Protein AF-I7HZZ3-F1 (afdb_monomer_lite)

Radius of gyration: 21.77 Å; chains: 1; bounding box: 41×30×53 Å

pLDDT: mean 94.88, std 4.12, range [73.25, 98.5]

Structure (mmCIF, N/CA/C/O backbone):
data_AF-I7HZZ3-F1
#
_entry.id   AF-I7HZZ3-F1
#
loop_
_atom_site.group_PDB
_atom_site.id
_atom_site.type_symbol
_atom_site.label_atom_id
_atom_site.label_alt_id
_atom_site.label_comp_id
_atom_site.label_asym_id
_atom_site.label_entity_id
_atom_site.label_seq_id
_atom_site.pdbx_PDB_ins_code
_atom_s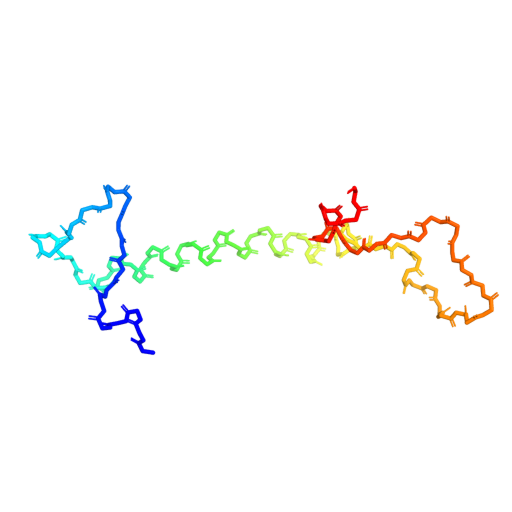ite.Cartn_x
_atom_site.Cartn_y
_atom_site.Cart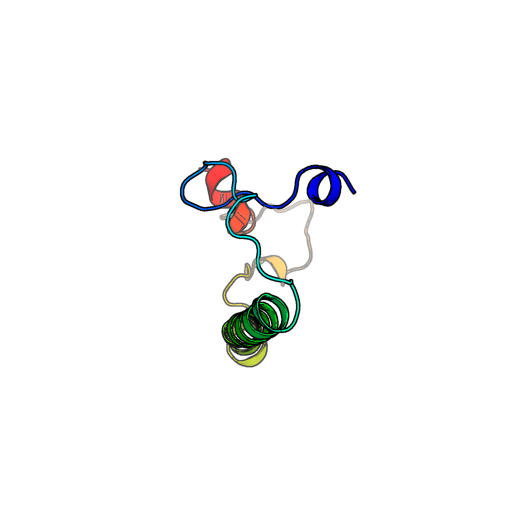n_z
_atom_site.occupancy
_atom_site.B_iso_or_equiv
_atom_site.auth_seq_id
_atom_site.auth_comp_id
_atom_site.auth_asym_id
_atom_site.auth_atom_id
_atom_site.pdbx_PDB_model_num
ATOM 1 N N . SER A 1 1 ? 6.818 1.838 21.545 1.00 73.25 1 SER A N 1
ATOM 2 C CA . SER A 1 1 ? 5.918 1.773 22.713 1.00 73.25 1 SER A CA 1
ATOM 3 C C . SER A 1 1 ? 5.045 3.014 22.879 1.00 73.25 1 SER A C 1
ATOM 5 O O . SER A 1 1 ? 3.992 2.868 23.475 1.00 73.25 1 SER A O 1
ATOM 7 N N . PHE A 1 2 ? 5.391 4.191 22.325 1.00 93.94 2 PHE A N 1
ATOM 8 C CA . PHE A 1 2 ? 4.643 5.447 22.542 1.00 93.94 2 PHE A CA 1
ATOM 9 C C . PHE A 1 2 ? 3.116 5.365 22.358 1.00 93.94 2 PHE A C 1
ATOM 11 O O . PHE A 1 2 ? 2.386 5.897 23.181 1.00 93.94 2 PHE A O 1
ATOM 18 N N . LEU A 1 3 ? 2.615 4.650 21.343 1.00 95.38 3 LEU A N 1
ATOM 19 C CA . LEU A 1 3 ? 1.167 4.502 21.140 1.00 95.38 3 LEU A CA 1
ATOM 20 C C . LEU A 1 3 ? 0.480 3.674 22.239 1.00 95.38 3 LEU A C 1
ATOM 22 O O . LEU A 1 3 ? -0.694 3.884 22.510 1.00 95.38 3 LEU A O 1
ATOM 26 N N . HIS A 1 4 ? 1.183 2.742 22.884 1.00 93.75 4 HIS A N 1
ATOM 27 C CA . HIS A 1 4 ? 0.607 1.938 23.967 1.00 93.75 4 HIS A CA 1
ATOM 28 C C . HIS A 1 4 ? 0.559 2.710 25.292 1.00 93.75 4 HIS A C 1
ATOM 30 O O . HIS A 1 4 ? -0.290 2.401 26.121 1.00 93.75 4 HIS A O 1
ATOM 36 N N . GLU A 1 5 ? 1.406 3.733 25.461 1.00 93.69 5 GLU A N 1
ATOM 37 C CA . GLU A 1 5 ? 1.367 4.630 26.625 1.00 93.69 5 GLU A CA 1
ATOM 38 C C . GLU A 1 5 ? 0.084 5.477 26.633 1.00 93.69 5 GLU A C 1
ATOM 40 O O . GLU A 1 5 ? -0.562 5.625 27.667 1.00 93.69 5 GLU A O 1
ATOM 45 N N . THR A 1 6 ? -0.321 6.015 25.475 1.00 90.50 6 THR A N 1
ATOM 46 C CA . THR A 1 6 ? -1.516 6.875 25.362 1.00 90.50 6 THR A CA 1
ATOM 47 C C . THR A 1 6 ? -2.770 6.128 24.910 1.00 90.50 6 THR A C 1
ATOM 49 O O . THR A 1 6 ? -3.889 6.560 25.186 1.00 90.50 6 THR A O 1
ATOM 52 N N . GLY A 1 7 ? -2.603 5.007 24.209 1.00 92.38 7 GLY A N 1
ATOM 53 C CA . GLY A 1 7 ? -3.670 4.312 23.496 1.00 92.38 7 GLY A CA 1
ATOM 54 C C . GLY A 1 7 ? -3.992 4.937 22.133 1.00 92.38 7 GLY A C 1
ATOM 55 O O . GLY A 1 7 ? -3.500 6.009 21.775 1.00 92.38 7 GLY A O 1
ATOM 56 N N . SER A 1 8 ? -4.835 4.239 21.364 1.00 94.75 8 SER A N 1
ATOM 57 C CA . SER A 1 8 ? -5.336 4.718 20.069 1.00 94.75 8 SER A CA 1
ATOM 58 C C . SER A 1 8 ? -6.342 5.854 20.245 1.00 94.75 8 SER A C 1
ATOM 60 O O . SER A 1 8 ? -7.170 5.828 21.159 1.00 94.75 8 SER A O 1
ATOM 62 N N . ASN A 1 9 ? -6.318 6.816 19.323 1.00 95.50 9 ASN A N 1
ATOM 63 C CA . ASN A 1 9 ? -7.387 7.803 19.198 1.00 95.50 9 ASN A CA 1
ATOM 64 C C . ASN A 1 9 ? -8.640 7.173 18.549 1.00 95.50 9 ASN A C 1
ATOM 66 O O . ASN A 1 9 ? -8.604 6.040 18.064 1.00 95.50 9 ASN A O 1
ATOM 70 N N . ASN A 1 10 ? -9.752 7.902 18.530 1.00 96.06 10 ASN A N 1
ATOM 71 C CA . ASN A 1 10 ? -11.006 7.494 17.897 1.00 96.06 10 ASN A CA 1
ATOM 72 C C . ASN A 1 10 ? -11.550 8.608 16.977 1.00 96.06 10 ASN A C 1
ATOM 74 O O . ASN A 1 10 ? -11.123 9.756 17.103 1.00 96.06 10 ASN A O 1
ATOM 78 N N . PRO A 1 11 ? -12.497 8.302 16.068 1.00 97.12 11 PRO A N 1
ATOM 79 C CA . PRO A 1 11 ? -12.993 9.265 15.079 1.00 97.12 11 PRO A CA 1
ATOM 80 C C . PRO A 1 11 ? -13.620 10.539 15.659 1.00 97.12 11 PRO A C 1
ATOM 82 O O . PRO A 1 11 ? -13.636 11.563 14.985 1.00 97.12 11 PRO A O 1
ATOM 85 N N . VAL A 1 12 ? -14.135 10.486 16.891 1.00 96.19 12 VAL A N 1
ATOM 86 C CA . VAL A 1 12 ? -14.761 11.639 17.562 1.00 96.19 12 VAL A CA 1
ATOM 87 C C . VAL A 1 12 ? -13.702 12.553 18.197 1.00 96.19 12 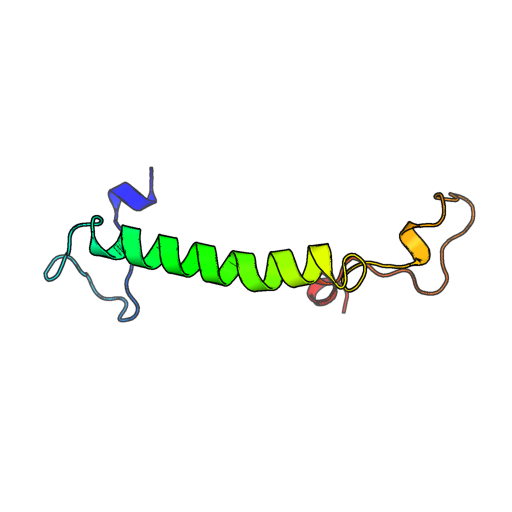VAL A C 1
ATOM 89 O O . VAL A 1 12 ? -13.986 13.704 18.511 1.00 96.19 12 VAL A O 1
ATOM 92 N N . GLY A 1 13 ? -12.468 12.069 18.376 1.00 94.44 13 GLY A N 1
ATOM 93 C CA . GLY A 1 13 ? -11.349 12.855 18.901 1.00 94.44 13 GLY A CA 1
ATOM 94 C C . GLY A 1 13 ? -11.444 13.200 20.392 1.00 94.44 13 GLY A C 1
ATOM 95 O O . GLY A 1 13 ? -10.650 13.999 20.881 1.00 94.44 13 GLY A O 1
ATOM 96 N N . ILE A 1 14 ? -12.395 12.608 21.120 1.00 94.56 14 ILE A N 1
ATOM 97 C CA . ILE A 1 14 ? -12.543 12.741 22.578 1.00 94.56 14 ILE A CA 1
ATOM 98 C C . ILE A 1 14 ? -11.916 11.544 23.302 1.00 94.56 14 ILE A C 1
ATOM 100 O O . ILE A 1 14 ? -11.635 10.520 22.687 1.00 94.56 14 ILE A O 1
ATOM 104 N N . SER A 1 15 ? -11.707 11.631 24.618 1.00 93.38 15 SER A N 1
ATOM 105 C CA . SER A 1 15 ? -11.160 10.503 25.386 1.00 93.38 15 SER A CA 1
ATOM 106 C C . SER A 1 15 ? -12.076 9.275 25.323 1.00 93.38 15 SER A C 1
ATOM 108 O O . SER A 1 15 ? -13.253 9.358 25.660 1.00 93.38 15 SER A O 1
ATOM 110 N N . SER A 1 16 ? -11.522 8.122 24.942 1.00 92.06 16 SER A N 1
ATOM 111 C CA . SER A 1 16 ? -12.231 6.835 24.860 1.00 92.06 16 SER A CA 1
ATOM 112 C C . SER A 1 16 ? -12.194 6.026 26.161 1.00 92.06 16 SER A C 1
ATOM 114 O O . SER A 1 16 ? -12.660 4.892 26.191 1.00 92.06 16 SER A O 1
ATOM 116 N N . ASN A 1 17 ? -11.641 6.569 27.254 1.00 92.31 17 ASN A N 1
ATOM 117 C CA . ASN A 1 17 ? -11.458 5.830 28.511 1.00 92.31 17 ASN A CA 1
ATOM 118 C C . ASN A 1 17 ? -12.762 5.301 29.127 1.00 92.31 17 ASN A C 1
ATOM 120 O O . ASN A 1 17 ? -12.716 4.310 29.849 1.00 92.31 17 ASN A O 1
ATOM 124 N N . SER A 1 18 ? -13.898 5.944 28.850 1.00 91.88 18 SER A N 1
ATOM 125 C CA . SER A 1 18 ? -15.213 5.527 29.341 1.00 91.88 18 SER A CA 1
ATOM 126 C C . SER A 1 18 ? -15.790 4.307 28.620 1.00 91.88 18 SER A C 1
ATOM 128 O O . SER A 1 18 ? -16.690 3.678 29.162 1.00 91.88 18 SER A O 1
ATOM 130 N N . ASP A 1 19 ? -15.304 3.983 27.417 1.00 94.50 19 ASP A N 1
ATOM 131 C CA . ASP A 1 19 ? -15.852 2.920 26.568 1.00 94.50 19 ASP A CA 1
ATOM 132 C C . ASP A 1 19 ? -14.729 2.179 25.825 1.00 94.50 19 ASP A C 1
ATOM 134 O O . ASP A 1 19 ? -14.532 2.300 24.613 1.00 94.50 19 ASP A O 1
ATOM 138 N N . LYS A 1 20 ? -13.915 1.445 26.591 1.00 94.75 20 LYS A N 1
ATOM 139 C CA . LYS A 1 20 ? -12.862 0.587 26.040 1.00 94.75 20 LYS A CA 1
ATOM 140 C C . LYS A 1 20 ? -13.346 -0.851 25.941 1.00 94.75 20 LYS A C 1
ATOM 142 O O . LYS A 1 20 ? -13.815 -1.431 26.915 1.00 94.75 20 LYS A O 1
ATOM 147 N N . ILE A 1 21 ? -13.106 -1.452 24.781 1.00 96.62 21 ILE A N 1
ATOM 148 C CA . ILE A 1 21 ? -13.273 -2.887 24.547 1.00 96.62 21 ILE A CA 1
ATOM 149 C C . ILE A 1 21 ? -11.900 -3.569 24.455 1.00 96.62 21 ILE A C 1
ATOM 151 O O . ILE A 1 21 ? -10.926 -2.930 24.038 1.00 96.62 21 ILE A O 1
ATOM 155 N N . PRO A 1 22 ? -11.782 -4.855 24.836 1.00 96.75 22 PRO A N 1
ATOM 156 C CA . PRO A 1 22 ? -10.529 -5.587 24.695 1.00 96.75 22 PRO A CA 1
ATOM 157 C C . PRO A 1 22 ? -10.147 -5.750 23.218 1.00 96.75 22 PRO A C 1
ATOM 159 O O . PRO A 1 22 ? -11.003 -5.809 22.337 1.00 96.75 22 PRO A O 1
ATOM 162 N N . PHE A 1 23 ? -8.845 -5.859 22.941 1.00 97.38 23 PHE A N 1
ATOM 163 C CA . PHE A 1 23 ? -8.352 -6.034 21.572 1.00 97.38 23 PHE A CA 1
ATOM 164 C C . PHE A 1 23 ? -8.855 -7.340 20.940 1.00 97.38 23 PHE A C 1
ATOM 166 O O . PHE A 1 23 ? -9.358 -7.346 19.816 1.00 97.38 23 PHE A O 1
ATOM 173 N N . HIS A 1 24 ? -8.762 -8.440 21.687 1.00 96.69 24 HIS A N 1
ATOM 174 C CA . HIS A 1 24 ? -9.305 -9.732 21.291 1.00 96.69 24 HIS A CA 1
ATOM 175 C C . HIS A 1 24 ? -10.680 -9.946 21.945 1.00 96.69 24 HIS A C 1
ATOM 177 O O . HIS A 1 24 ? -10.809 -9.698 23.147 1.00 96.69 24 HIS A O 1
ATOM 183 N N . PRO A 1 25 ? -11.702 -10.408 21.201 1.00 96.88 25 PRO A N 1
ATOM 184 C CA . PRO A 1 25 ? -11.662 -10.858 19.801 1.00 96.88 25 PRO A CA 1
ATOM 185 C C . PRO A 1 25 ? -11.903 -9.757 18.754 1.00 96.88 25 PRO A C 1
ATOM 187 O O . PRO A 1 25 ? -11.693 -9.992 17.565 1.00 96.88 25 PRO A O 1
ATOM 190 N N . TYR A 1 26 ? -12.342 -8.571 19.179 1.00 97.88 26 TYR A N 1
ATOM 191 C CA . TYR A 1 26 ? -12.948 -7.560 18.310 1.00 97.88 26 TYR A CA 1
ATOM 192 C C . TYR A 1 26 ? -12.019 -7.037 17.209 1.00 97.88 26 TYR A C 1
ATOM 194 O O . TYR A 1 26 ? -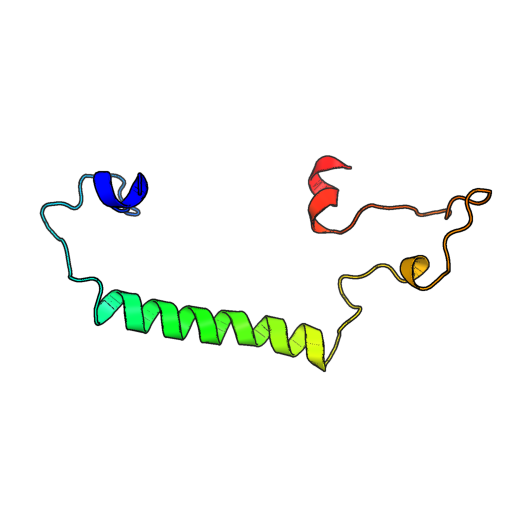12.306 -7.191 16.021 1.00 97.88 26 TYR A O 1
ATOM 202 N N . TYR A 1 27 ? -10.895 -6.434 17.591 1.00 97.75 27 TYR A N 1
ATOM 203 C CA . TYR A 1 27 ? -9.946 -5.876 16.632 1.00 97.75 27 TYR A CA 1
ATOM 204 C C . TYR A 1 27 ? -9.134 -6.975 15.946 1.00 97.75 27 TYR A C 1
ATOM 206 O O . TYR A 1 27 ? -8.876 -6.867 14.757 1.00 97.75 27 TYR A O 1
ATOM 214 N N . SER A 1 28 ? -8.845 -8.092 16.625 1.00 98.00 28 SER A N 1
ATOM 215 C CA . SER A 1 28 ? -8.172 -9.237 15.986 1.00 98.00 28 SER A CA 1
ATOM 216 C C . SER A 1 28 ? -8.948 -9.779 14.777 1.00 98.00 28 SER A C 1
ATOM 218 O O . SER A 1 28 ? -8.365 -10.038 13.722 1.00 98.00 28 SER A O 1
ATOM 220 N N . LEU A 1 29 ? -10.271 -9.937 14.910 1.00 98.50 29 LEU A N 1
ATOM 221 C CA . LEU A 1 29 ? -11.117 -10.400 13.810 1.00 98.50 29 LEU A CA 1
ATOM 222 C C . LEU A 1 29 ? -11.224 -9.342 12.705 1.00 98.50 29 LEU A C 1
ATOM 224 O O . LEU A 1 29 ? -11.098 -9.671 11.524 1.00 98.50 29 LEU A O 1
ATOM 228 N N . LYS A 1 30 ? -11.415 -8.072 13.086 1.00 98.25 30 LYS A N 1
ATOM 229 C CA . LYS A 1 30 ? -11.468 -6.942 12.149 1.00 98.25 30 LYS A CA 1
ATOM 230 C C . LYS A 1 30 ? -10.187 -6.836 11.315 1.00 98.25 30 LYS A C 1
ATOM 232 O O . LYS A 1 30 ? -10.273 -6.667 10.101 1.00 98.25 30 LYS A O 1
ATOM 237 N N . ASP A 1 31 ? -9.027 -6.979 11.945 1.00 98.06 31 ASP A N 1
ATOM 238 C CA . ASP A 1 31 ? -7.724 -6.898 11.285 1.00 98.06 31 ASP A CA 1
ATOM 239 C C . ASP A 1 31 ? -7.501 -8.089 10.351 1.00 98.06 31 ASP A C 1
ATOM 241 O O . ASP A 1 31 ? -7.010 -7.912 9.241 1.00 98.06 31 ASP A O 1
ATOM 245 N N . THR A 1 32 ? -7.934 -9.291 10.746 1.00 98.31 32 THR A N 1
ATOM 246 C CA . THR A 1 32 ? -7.865 -10.483 9.882 1.00 98.31 32 THR A CA 1
ATOM 247 C C . THR A 1 32 ? -8.713 -10.303 8.619 1.00 98.31 32 THR A C 1
ATOM 249 O O . THR A 1 32 ? -8.258 -10.612 7.516 1.00 98.31 32 THR A O 1
ATOM 252 N N . LEU A 1 33 ? -9.924 -9.750 8.754 1.00 98.44 33 LEU A N 1
ATOM 253 C CA . LEU A 1 33 ? -10.762 -9.399 7.605 1.00 98.44 33 LEU A CA 1
ATOM 254 C C . LEU A 1 33 ? -10.095 -8.324 6.735 1.00 98.44 33 LEU A C 1
ATOM 256 O O . LEU A 1 33 ? -10.050 -8.464 5.514 1.00 98.44 33 LEU A O 1
ATOM 260 N N . GLY A 1 34 ? -9.550 -7.273 7.352 1.00 98.19 34 GLY A N 1
ATOM 261 C CA . GLY A 1 34 ? -8.824 -6.215 6.648 1.00 98.19 34 GLY A CA 1
ATOM 262 C C . GLY A 1 34 ? -7.619 -6.746 5.868 1.00 98.19 34 GLY A C 1
ATOM 263 O O . GLY A 1 34 ? -7.412 -6.361 4.719 1.00 98.19 34 GLY A O 1
ATOM 264 N N . LEU A 1 35 ? -6.875 -7.687 6.449 1.00 98.31 35 LEU A N 1
ATOM 265 C CA . LEU A 1 35 ? -5.751 -8.361 5.806 1.00 98.31 35 LEU A CA 1
ATOM 266 C C . LEU A 1 35 ? -6.208 -9.168 4.583 1.00 98.31 35 LEU A C 1
ATOM 268 O O . LEU A 1 35 ? -5.614 -9.042 3.515 1.00 98.31 35 LEU A O 1
ATOM 272 N N . ALA A 1 36 ? -7.291 -9.943 4.701 1.00 98.31 36 ALA A N 1
ATOM 273 C CA . ALA A 1 36 ? -7.854 -10.694 3.576 1.00 98.31 36 ALA A CA 1
ATOM 274 C C . ALA A 1 36 ? -8.314 -9.768 2.431 1.00 98.31 36 ALA A C 1
ATOM 276 O O . ALA A 1 36 ? -8.038 -10.026 1.254 1.00 98.31 36 ALA A O 1
ATOM 277 N N . LEU A 1 37 ? -8.962 -8.652 2.775 1.00 98.25 37 LEU A N 1
ATOM 278 C CA . LEU A 1 37 ? -9.379 -7.642 1.804 1.00 98.25 37 LEU A CA 1
ATOM 279 C C . LEU A 1 37 ? -8.190 -6.934 1.150 1.00 98.25 37 LEU A C 1
ATOM 281 O O . LEU A 1 37 ? -8.271 -6.651 -0.037 1.00 98.25 37 LEU A O 1
ATOM 285 N N . MET A 1 38 ? -7.094 -6.686 1.872 1.00 98.00 38 MET A N 1
ATOM 286 C CA . MET A 1 38 ? -5.864 -6.101 1.318 1.00 98.00 38 MET A CA 1
ATOM 287 C C . MET A 1 38 ? -5.120 -7.075 0.393 1.00 98.00 38 MET A C 1
ATOM 289 O O . MET A 1 38 ? -4.618 -6.668 -0.656 1.00 98.00 38 MET A O 1
ATOM 293 N N . PHE A 1 39 ? -5.110 -8.370 0.718 1.00 98.19 39 PHE A N 1
ATOM 294 C CA . PHE A 1 39 ? -4.506 -9.386 -0.145 1.00 98.19 39 PHE A CA 1
ATOM 295 C C . PHE A 1 39 ? -5.245 -9.576 -1.466 1.00 98.19 39 PHE A C 1
ATOM 297 O O . PHE A 1 39 ? -4.618 -9.931 -2.459 1.00 98.19 39 PHE A O 1
ATOM 304 N N . THR A 1 40 ? -6.551 -9.320 -1.505 1.00 98.06 40 THR A N 1
ATOM 305 C CA . THR A 1 40 ? -7.353 -9.486 -2.723 1.00 98.06 40 THR A CA 1
ATOM 306 C C . THR A 1 40 ? -6.823 -8.634 -3.893 1.00 98.06 40 THR A C 1
ATOM 308 O O . THR A 1 40 ? -6.404 -9.223 -4.890 1.00 98.06 40 THR A O 1
ATOM 311 N N . PRO A 1 41 ? -6.735 -7.287 -3.809 1.00 97.81 41 PRO A N 1
ATOM 312 C CA . PRO A 1 41 ? -6.177 -6.471 -4.880 1.00 97.81 41 PRO A CA 1
ATOM 313 C C . PRO A 1 41 ? -4.686 -6.754 -5.108 1.00 97.81 41 PRO A C 1
ATOM 315 O O . PRO A 1 41 ? -4.250 -6.795 -6.258 1.00 97.81 41 PRO A O 1
ATOM 318 N N . PHE A 1 42 ? -3.913 -7.016 -4.048 1.00 98.19 42 PHE A N 1
ATOM 319 C CA . PHE A 1 42 ? -2.489 -7.341 -4.170 1.00 98.19 42 PHE A CA 1
ATOM 320 C C . PHE A 1 42 ? -2.253 -8.583 -5.040 1.00 98.19 42 PHE A C 1
ATOM 322 O O . PHE A 1 42 ? -1.488 -8.531 -6.002 1.00 98.19 42 PHE A O 1
ATOM 329 N N . LEU A 1 43 ? -2.953 -9.683 -4.749 1.00 98.44 43 LEU A N 1
ATOM 330 C CA . LEU A 1 43 ? -2.856 -10.914 -5.529 1.00 98.44 43 LEU A CA 1
ATOM 331 C C . LEU A 1 43 ? -3.410 -10.724 -6.938 1.00 98.44 43 LEU A C 1
ATOM 333 O O . LEU A 1 43 ? -2.825 -11.251 -7.880 1.00 98.44 43 LEU A O 1
ATOM 337 N N . THR A 1 44 ? -4.486 -9.948 -7.115 1.00 98.44 44 THR A N 1
ATOM 338 C CA . THR A 1 44 ? -4.981 -9.679 -8.472 1.00 98.44 44 THR A CA 1
ATOM 339 C C . THR A 1 44 ? -3.960 -8.924 -9.318 1.00 98.44 44 THR A C 1
ATOM 341 O O . THR A 1 44 ? -3.744 -9.289 -10.472 1.00 98.44 44 THR A O 1
ATOM 344 N N . LEU A 1 45 ? -3.274 -7.933 -8.742 1.00 98.38 45 LEU A N 1
ATOM 345 C CA . LEU A 1 45 ? -2.219 -7.195 -9.424 1.00 98.38 45 LEU A CA 1
ATOM 346 C C . LEU A 1 45 ? -1.043 -8.121 -9.746 1.00 98.38 45 LEU A C 1
ATOM 348 O O . LEU A 1 45 ? -0.638 -8.210 -10.899 1.00 98.38 45 LEU A O 1
ATOM 352 N N . ALA A 1 46 ? -0.541 -8.861 -8.757 1.00 98.12 46 ALA A N 1
ATOM 353 C CA . ALA A 1 46 ? 0.613 -9.739 -8.929 1.00 98.12 46 ALA A CA 1
ATOM 354 C C . ALA A 1 46 ? 0.370 -10.877 -9.938 1.00 98.12 46 ALA A C 1
ATOM 356 O O . ALA A 1 46 ? 1.267 -11.203 -10.713 1.00 98.12 46 ALA A O 1
ATOM 357 N N . LEU A 1 47 ? -0.823 -11.484 -9.938 1.00 98.44 47 LEU A N 1
ATOM 358 C CA . LEU A 1 47 ? -1.116 -12.667 -10.755 1.00 98.44 47 LEU A CA 1
ATOM 359 C C . LEU A 1 47 ? -1.677 -12.335 -12.141 1.00 98.44 47 LEU A C 1
ATOM 361 O O . LEU A 1 47 ? -1.378 -13.056 -13.090 1.00 98.44 47 LEU A O 1
ATOM 365 N N . PHE A 1 48 ? -2.477 -11.273 -12.284 1.00 98.19 48 PHE A N 1
ATOM 366 C CA . PHE A 1 48 ? -3.120 -10.946 -13.564 1.00 98.19 48 PHE A CA 1
ATOM 367 C C . PHE A 1 48 ? -2.491 -9.751 -14.278 1.00 98.19 48 PHE A C 1
ATOM 369 O O . PHE A 1 48 ? -2.661 -9.612 -15.489 1.00 98.19 48 PHE A O 1
ATOM 376 N N . SER A 1 49 ? -1.802 -8.848 -13.576 1.00 97.88 49 SER A N 1
ATOM 377 C CA . SER A 1 49 ? -1.291 -7.605 -14.173 1.00 97.88 49 SER A CA 1
ATOM 378 C C . SER A 1 49 ? -0.024 -7.078 -13.475 1.00 97.88 49 SER A C 1
ATOM 380 O O . SER A 1 49 ? -0.002 -5.926 -13.036 1.00 97.88 49 SER A O 1
ATOM 382 N N . PRO A 1 50 ? 1.058 -7.881 -13.387 1.00 96.88 50 PRO A N 1
ATOM 383 C CA . PRO A 1 50 ? 2.222 -7.569 -12.547 1.00 96.88 50 PRO A CA 1
ATOM 384 C C . PRO A 1 50 ? 2.942 -6.270 -12.935 1.00 96.88 50 PRO A C 1
ATOM 386 O O . PRO A 1 50 ? 3.527 -5.614 -12.080 1.00 96.88 50 PRO A O 1
ATOM 389 N N . ASN A 1 51 ? 2.864 -5.868 -14.207 1.00 97.06 51 ASN A N 1
ATOM 390 C CA . ASN A 1 51 ? 3.550 -4.683 -14.730 1.00 97.06 51 ASN A CA 1
ATOM 391 C C . ASN A 1 51 ? 2.648 -3.441 -14.830 1.00 97.06 51 ASN A C 1
ATOM 393 O O . ASN A 1 51 ? 3.096 -2.416 -15.331 1.00 97.06 51 ASN A O 1
ATOM 397 N N . LEU A 1 52 ? 1.389 -3.505 -14.372 1.00 97.50 52 LEU A N 1
ATOM 398 C CA . LEU A 1 52 ? 0.415 -2.415 -14.545 1.00 97.50 52 LEU A CA 1
ATOM 399 C C . LEU A 1 52 ? 0.843 -1.101 -13.878 1.00 97.50 52 LEU A C 1
ATOM 401 O O . LEU A 1 52 ? 0.544 -0.029 -14.393 1.00 97.50 52 LEU A O 1
ATOM 405 N N . LEU A 1 53 ? 1.527 -1.184 -12.735 1.00 97.12 53 LEU A N 1
ATOM 406 C CA . LEU A 1 53 ? 2.022 -0.018 -11.994 1.00 97.12 53 LEU A CA 1
ATOM 407 C C . LEU A 1 53 ? 3.505 0.288 -12.271 1.00 97.12 53 LEU A C 1
ATOM 409 O O . LEU A 1 53 ? 4.072 1.162 -11.617 1.00 97.12 53 LEU A O 1
ATOM 413 N N . GLY A 1 54 ? 4.139 -0.450 -13.187 1.00 94.38 54 GLY A N 1
ATOM 414 C CA . GLY A 1 54 ? 5.548 -0.298 -13.548 1.00 94.38 54 GLY A CA 1
ATOM 415 C C . GLY A 1 54 ? 5.750 0.529 -14.816 1.00 94.38 54 GLY A C 1
ATOM 416 O O . GLY A 1 54 ? 4.810 0.790 -15.565 1.00 94.38 54 GLY A O 1
ATOM 417 N N . ASP A 1 55 ? 6.998 0.917 -15.068 1.00 94.94 55 ASP A N 1
ATOM 418 C CA . ASP A 1 55 ? 7.393 1.581 -16.309 1.00 94.94 55 ASP A CA 1
ATOM 419 C C . ASP A 1 55 ? 8.065 0.579 -17.269 1.00 94.94 55 ASP A C 1
ATOM 421 O O . ASP A 1 55 ? 9.028 -0.082 -16.864 1.00 94.94 55 ASP A O 1
ATOM 425 N N . PRO A 1 56 ? 7.595 0.437 -18.526 1.00 93.06 56 PRO A N 1
ATOM 426 C CA . PRO A 1 56 ? 8.248 -0.397 -19.532 1.00 93.06 56 PRO A CA 1
ATOM 427 C C . PRO A 1 56 ? 9.729 -0.065 -19.768 1.00 93.06 56 PRO A C 1
ATOM 429 O O . PRO A 1 56 ? 10.501 -0.969 -20.098 1.00 93.06 56 PRO A O 1
ATOM 432 N N . GLU A 1 57 ? 10.148 1.192 -19.585 1.00 91.88 57 GLU A N 1
ATOM 433 C CA . GLU A 1 57 ? 11.544 1.608 -19.783 1.00 91.88 57 GLU A CA 1
ATOM 434 C C . GLU A 1 57 ? 12.501 0.910 -18.795 1.00 91.88 57 GLU A C 1
ATOM 436 O O . GLU A 1 57 ? 13.642 0.615 -19.157 1.00 91.88 57 GLU A O 1
ATOM 441 N N . ASN A 1 58 ? 12.020 0.504 -17.611 1.00 94.19 58 ASN A N 1
ATOM 442 C CA . ASN A 1 58 ? 12.814 -0.211 -16.599 1.00 94.19 58 ASN A CA 1
ATOM 443 C C . ASN A 1 58 ? 13.178 -1.658 -16.987 1.00 94.19 58 ASN A C 1
ATOM 445 O O . ASN A 1 58 ? 13.981 -2.291 -16.300 1.00 94.19 58 ASN A O 1
ATOM 449 N N . PHE A 1 59 ? 12.621 -2.197 -18.078 1.00 94.50 59 PHE A N 1
ATOM 450 C CA . PHE A 1 59 ? 13.060 -3.483 -18.638 1.00 94.50 59 PHE A CA 1
ATOM 451 C C . PHE A 1 59 ? 14.283 -3.350 -19.553 1.00 94.50 59 PHE A C 1
ATOM 453 O O . PHE A 1 59 ? 14.889 -4.361 -19.916 1.00 94.50 59 PHE A O 1
ATOM 460 N N . THR A 1 60 ? 14.664 -2.126 -19.930 1.00 93.62 60 THR A N 1
ATOM 46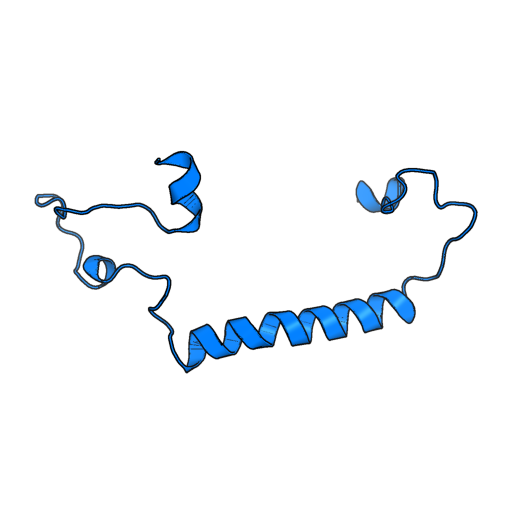1 C CA . THR A 1 60 ? 15.895 -1.875 -20.684 1.00 93.62 60 THR A CA 1
ATOM 462 C C . THR A 1 60 ? 17.066 -1.637 -19.723 1.00 93.62 60 THR A C 1
ATOM 464 O O . THR A 1 60 ? 16.911 -0.903 -18.747 1.00 93.62 60 THR A O 1
ATOM 467 N N . PRO A 1 61 ? 18.247 -2.253 -19.943 1.00 93.75 61 PRO A N 1
ATOM 468 C CA . PRO A 1 61 ? 19.412 -1.989 -19.107 1.00 93.75 61 PRO A CA 1
ATOM 469 C C . PRO A 1 61 ? 19.797 -0.509 -19.129 1.00 93.75 61 PRO A C 1
ATOM 471 O O . PRO A 1 61 ? 19.786 0.128 -20.182 1.00 93.75 61 PRO A O 1
ATOM 474 N N . ALA A 1 62 ? 20.190 0.021 -17.971 1.00 92.19 62 ALA A N 1
ATOM 475 C CA . ALA A 1 62 ? 20.578 1.418 -17.842 1.00 92.19 62 ALA A CA 1
ATOM 476 C C . ALA A 1 62 ? 21.747 1.776 -18.777 1.00 92.19 62 ALA A C 1
ATOM 478 O O . ALA A 1 62 ? 22.771 1.088 -18.807 1.00 92.19 62 ALA A O 1
ATOM 479 N N . ASN A 1 63 ? 21.611 2.891 -19.497 1.00 94.88 63 ASN A N 1
ATOM 480 C CA . ASN A 1 63 ? 22.665 3.462 -20.326 1.00 94.88 63 ASN A CA 1
ATOM 481 C C . ASN A 1 63 ? 23.008 4.873 -19.818 1.00 94.88 63 ASN A C 1
ATOM 483 O O . ASN A 1 63 ? 22.215 5.789 -20.014 1.00 94.88 63 ASN A O 1
ATOM 487 N N . PRO A 1 64 ? 24.185 5.094 -19.203 1.00 93.19 64 PRO A N 1
ATOM 488 C CA . PRO A 1 64 ? 24.539 6.395 -18.629 1.00 93.19 64 PRO A CA 1
ATOM 489 C C . PRO A 1 64 ? 24.728 7.502 -19.678 1.00 93.19 64 PRO A C 1
ATOM 491 O O . PRO A 1 64 ? 24.817 8.671 -19.315 1.00 93.19 64 PRO A O 1
ATOM 494 N N . LEU A 1 65 ? 24.816 7.153 -20.965 1.00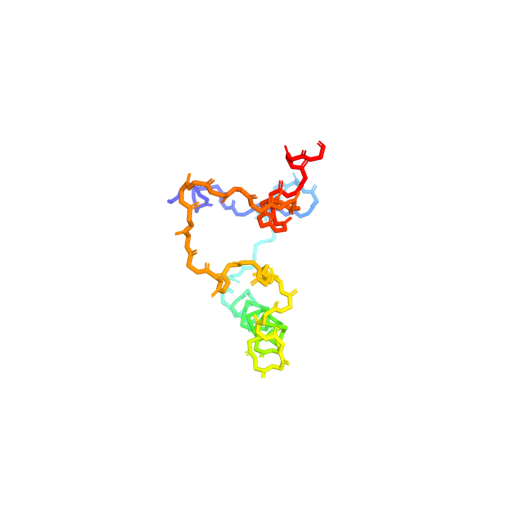 95.12 65 LEU A N 1
ATOM 495 C CA . LEU A 1 65 ? 24.979 8.103 -22.066 1.00 95.12 65 LEU A CA 1
ATOM 496 C C . LEU A 1 65 ? 23.646 8.500 -22.719 1.00 95.12 65 LEU A C 1
ATOM 498 O O . LEU A 1 65 ? 23.643 9.360 -23.597 1.00 95.12 65 LEU A O 1
ATOM 502 N N . VAL A 1 66 ? 22.531 7.865 -22.340 1.00 90.94 66 VAL A N 1
ATOM 503 C CA . VAL A 1 66 ? 21.220 8.072 -22.967 1.00 90.94 66 VAL A CA 1
ATOM 504 C C . VAL A 1 66 ? 20.146 8.218 -21.895 1.00 90.94 66 VAL A C 1
ATOM 506 O O . VAL A 1 66 ? 19.867 7.281 -21.155 1.00 90.94 66 VAL A O 1
ATOM 509 N N . THR A 1 67 ? 19.497 9.380 -21.860 1.00 88.06 67 THR A N 1
ATOM 510 C CA . THR A 1 67 ? 18.305 9.603 -21.033 1.00 88.06 67 THR A CA 1
ATOM 511 C C . THR A 1 67 ? 17.052 9.219 -21.824 1.00 88.06 67 THR A C 1
ATOM 513 O O . THR A 1 67 ? 16.919 9.664 -22.970 1.00 88.06 67 THR A O 1
ATOM 516 N N . PRO A 1 68 ? 16.120 8.437 -21.252 1.00 88.81 68 PRO A N 1
ATOM 517 C CA . PRO A 1 68 ? 14.845 8.166 -21.898 1.00 88.81 68 PRO A CA 1
ATOM 518 C C . PRO A 1 68 ? 14.031 9.449 -22.124 1.00 88.81 68 PRO A C 1
ATOM 520 O O . PRO A 1 68 ? 14.068 10.361 -21.293 1.00 88.81 68 PRO A O 1
ATOM 523 N N . PRO A 1 69 ? 13.287 9.548 -23.237 1.00 83.50 69 PRO A N 1
ATOM 524 C CA . PRO A 1 69 ? 12.601 10.779 -23.615 1.00 83.50 69 PRO A CA 1
ATOM 525 C C . PRO A 1 69 ? 11.482 11.169 -22.641 1.00 83.50 69 PRO A C 1
ATOM 527 O O . PRO A 1 69 ? 11.266 12.360 -22.430 1.00 83.50 69 PRO A O 1
ATOM 530 N N . HIS A 1 70 ? 10.772 10.200 -22.051 1.00 87.19 70 HIS A N 1
ATOM 531 C CA . HIS A 1 70 ? 9.641 10.435 -21.142 1.00 87.19 70 HIS A CA 1
ATOM 532 C C . HIS A 1 70 ? 9.940 9.952 -19.710 1.00 87.19 70 HIS A C 1
ATOM 534 O O . HIS A 1 70 ? 9.060 9.410 -19.039 1.00 87.19 70 HIS A O 1
ATOM 540 N N . ILE A 1 71 ? 11.177 10.167 -19.241 1.00 90.06 71 ILE A N 1
ATOM 541 C CA . ILE A 1 71 ? 11.609 9.788 -17.892 1.00 90.06 71 ILE A CA 1
ATOM 542 C C . ILE A 1 71 ? 10.682 10.388 -16.820 1.00 90.06 71 ILE A C 1
ATOM 544 O O . ILE A 1 71 ? 10.483 11.602 -16.746 1.00 90.06 71 ILE A O 1
ATOM 548 N N . LYS A 1 72 ? 10.117 9.527 -15.973 1.00 92.56 72 LYS A N 1
ATOM 549 C CA . LYS A 1 72 ? 9.232 9.901 -14.862 1.00 92.56 72 LYS A CA 1
ATOM 550 C C . LYS A 1 72 ? 9.525 9.022 -13.645 1.00 92.56 72 LYS A C 1
ATOM 552 O O . LYS A 1 72 ? 9.938 7.875 -13.822 1.00 92.56 72 LYS A O 1
ATOM 557 N N . PRO A 1 73 ? 9.324 9.528 -12.417 1.00 95.19 73 PRO A N 1
ATOM 558 C CA . PRO A 1 73 ? 9.448 8.692 -11.233 1.00 95.19 73 PRO A CA 1
ATOM 559 C C . PRO A 1 73 ? 8.267 7.715 -11.139 1.00 95.19 73 PRO A C 1
ATOM 561 O O . PRO A 1 73 ? 7.265 7.845 -11.855 1.00 95.19 73 PRO A O 1
ATOM 564 N N . GLU A 1 74 ? 8.352 6.749 -10.227 1.00 96.81 74 GLU A N 1
ATOM 565 C CA . GLU A 1 74 ? 7.234 5.852 -9.956 1.00 96.81 74 GLU A CA 1
ATOM 566 C C . GLU A 1 74 ? 5.992 6.624 -9.492 1.00 96.81 74 GLU A C 1
ATOM 568 O O . GLU A 1 74 ? 6.059 7.723 -8.935 1.00 96.81 74 GLU A O 1
ATOM 573 N N . TRP A 1 75 ? 4.824 6.021 -9.712 1.00 96.81 75 TRP A N 1
ATOM 574 C CA . TRP A 1 75 ? 3.531 6.690 -9.577 1.00 96.81 75 TRP A CA 1
ATOM 575 C C . TRP A 1 75 ? 3.301 7.350 -8.207 1.00 96.81 75 TRP A C 1
ATOM 577 O O . TRP A 1 75 ? 2.697 8.420 -8.138 1.00 96.81 75 TRP A O 1
ATOM 587 N N . TYR A 1 76 ? 3.813 6.760 -7.122 1.00 96.62 76 TYR A N 1
ATOM 588 C CA . TYR A 1 76 ? 3.664 7.280 -5.758 1.00 96.62 76 TYR A CA 1
ATOM 589 C C . TYR A 1 76 ? 4.503 8.540 -5.478 1.00 96.62 76 TYR A C 1
ATOM 591 O O . TYR A 1 76 ? 4.299 9.174 -4.444 1.00 96.62 76 TYR A O 1
ATOM 599 N N . PHE A 1 77 ? 5.389 8.947 -6.394 1.00 97.56 77 PHE A N 1
ATOM 600 C CA . PHE A 1 77 ? 6.133 10.211 -6.334 1.00 97.56 77 PHE A CA 1
ATOM 601 C C . PHE A 1 77 ? 5.593 11.298 -7.264 1.00 97.56 77 PHE A C 1
ATOM 603 O O . PHE A 1 77 ? 6.001 12.452 -7.142 1.00 97.56 77 PHE A O 1
ATOM 610 N N . LEU A 1 78 ? 4.659 10.980 -8.166 1.00 96.00 78 LEU A N 1
ATOM 611 C CA . LEU A 1 78 ? 4.187 11.942 -9.168 1.00 96.00 78 LEU A CA 1
ATOM 612 C C . LEU A 1 78 ? 3.575 13.206 -8.550 1.00 96.00 78 LEU A C 1
ATOM 614 O O . LEU A 1 78 ? 3.693 14.275 -9.134 1.00 96.00 78 LEU A O 1
ATOM 618 N N . PHE A 1 79 ? 2.993 13.119 -7.349 1.00 96.00 79 PHE A N 1
ATOM 619 C CA . PHE A 1 79 ? 2.441 14.287 -6.650 1.00 96.00 79 PHE A CA 1
ATOM 620 C C . PHE A 1 79 ? 3.501 15.330 -6.259 1.00 96.00 79 PHE A C 1
ATOM 622 O O . PHE A 1 79 ? 3.167 16.498 -6.105 1.00 96.00 79 PHE A O 1
ATOM 629 N N . ALA A 1 80 ? 4.751 14.906 -6.053 1.00 95.94 80 ALA A N 1
ATOM 630 C CA . ALA A 1 80 ? 5.868 15.783 -5.705 1.00 95.94 80 ALA A CA 1
ATOM 631 C C . ALA A 1 80 ? 6.684 16.207 -6.938 1.00 95.94 80 ALA A C 1
ATOM 633 O O . ALA A 1 80 ? 7.556 17.065 -6.831 1.00 95.94 80 ALA A O 1
ATOM 634 N N . TYR A 1 81 ? 6.434 15.564 -8.080 1.00 91.81 81 TYR A N 1
ATOM 635 C CA . TYR A 1 81 ? 7.077 15.849 -9.359 1.00 91.81 81 TYR A CA 1
ATOM 636 C C . TYR A 1 81 ? 6.274 16.842 -10.218 1.00 91.81 81 TYR A C 1
ATOM 638 O O . TYR A 1 81 ? 6.875 17.565 -11.009 1.00 91.81 81 TYR A O 1
ATOM 646 N N . ALA A 1 82 ? 4.942 16.845 -10.078 1.00 81.31 82 ALA A N 1
ATOM 647 C CA . ALA A 1 82 ? 4.017 17.725 -10.796 1.00 81.31 82 ALA A CA 1
ATOM 648 C C . ALA A 1 82 ? 4.094 19.198 -10.360 1.00 81.31 82 ALA A C 1
ATOM 650 O O . ALA A 1 82 ? 4.372 19.461 -9.168 1.00 81.31 82 ALA A O 1
#

Secondary structure (DSSP, 8-state):
-HHHHH----TT-S--TTS---STTHHHHHHHHHHHHHHHHHHHHHHH-TTTTS-GGGGSPP-TT---TT----GGGHHHH-

InterPro domains:
  IPR005798 Cytochrome b/b6, C-terminal [PF00032] (61-82)
  IPR005798 Cytochrome b/b6, C-terminal [PS51003] (13-82)
  IPR027387 Cytochrome b/b6-like domain superfamily [G3DSA:1.20.810.10] (1-82)
  IPR036150 Cytochrome b/b6, C-terminal domain superfamily [SSF81648] (2-82)

Sequence (82 aa):
SFLHETGSNNPVGISSNSDKIPFHPYYSLKDTLGLALMFTPFLTLALFSPNLLGDPENFTPANPLVTPPHIKPEWYFLFAYA

Organism: NCBI:txid903950

Foldseek 3Di:
DVCVVQDDADPVRDDCPVPDDDCPPVVVVVVVVVVVVVVPVVCCCVPPPVCPQDDPCVVDDDDPVDDDPPDDDGPVCVVVVD